Protein AF-A0A920E099-F1 (afdb_monomer)

Nearest PDB structures (foldseek):
  4tkn-assembly1_A  TM=3.906E-01  e=5.966E+00  Homo sapiens
  6i8x-assembly2_B  TM=2.841E-01  e=8.034E+00  Ascaris suum

Foldseek 3Di:
DPDPVQVVCCVVVVDRDKDKDDDPLQWWIWIDDPVDNDTDGDVQQWDWDFDQDPVRFTWIFGFGDPDPPDTDDRHTPVDTDDDPVVVVVVPPD

Solvent-accessible surface area (backbone atom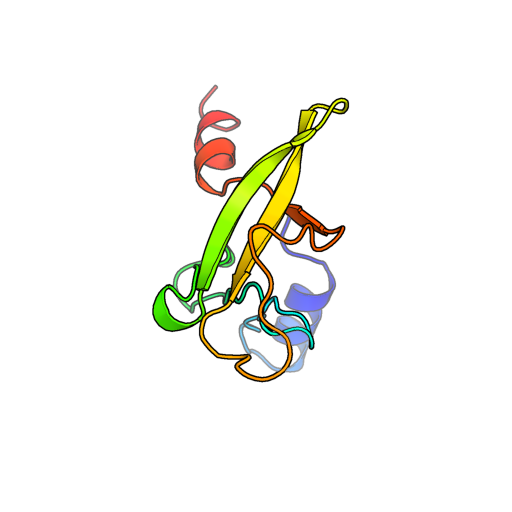s only — not comparable to full-atom values): 5723 Å² total; per-residue (Å²): 132,85,56,70,65,54,55,51,50,26,70,76,71,72,43,86,81,71,57,73,50,70,56,94,74,40,28,48,43,31,33,36,54,97,90,40,90,57,72,41,77,42,70,88,43,22,52,70,44,76,46,72,48,100,83,74,45,28,32,38,28,13,27,26,70,77,33,84,91,62,70,45,78,66,42,71,74,84,46,74,57,77,65,71,71,61,59,64,63,74,72,73,118

Radius of gyration: 15.4 Å; Cα contacts (8 Å, |Δi|>4): 154; chains: 1; bounding box: 34×32×39 Å

Secondary structure (DSSP, 8-state):
---HHHHHHHHHH------EEE-TT---EEE--SS-SS-EE-TTTEEEEEEE-TTS-EEEEEEESS-SSS--SSEEEEEEE--HHHHHHHT--

Mean predicted aligned error: 5.51 Å

pLDDT: mean 88.6, std 15.17, range [37.31, 97.88]

Sequence (93 aa):
MQNSWAKEINNVFKIKPLAHYGQIEKVSFMHQTHESTDYKYIHEYGVTELVVDNNYQNKILGTGFLNYYMPFLRYETGDYAENANKRKFKYRN

Structure (mmCIF, N/CA/C/O backbone):
data_AF-A0A920E099-F1
#
_entry.id   AF-A0A920E099-F1
#
loop_
_atom_site.group_PDB
_atom_site.id
_atom_site.type_symbol
_atom_site.label_atom_id
_atom_site.label_alt_id
_atom_site.label_comp_id
_atom_site.label_asym_id
_atom_site.label_entity_id
_atom_site.label_seq_id
_atom_site.pdbx_PDB_ins_code
_atom_site.Cartn_x
_atom_site.Cartn_y
_atom_site.Cartn_z
_atom_site.occupancy
_atom_site.B_iso_or_equiv
_atom_site.auth_seq_id
_atom_site.auth_comp_id
_atom_site.auth_asym_id
_atom_site.auth_atom_id
_atom_site.pdbx_PDB_model_num
ATOM 1 N N . MET A 1 1 ? -5.230 10.992 11.231 1.00 43.78 1 MET A N 1
ATOM 2 C CA . MET A 1 1 ? -6.681 11.259 11.223 1.00 43.78 1 MET A CA 1
ATOM 3 C C . MET A 1 1 ? -7.380 9.925 11.031 1.00 43.78 1 MET A C 1
ATOM 5 O O . MET A 1 1 ? -7.112 9.276 10.030 1.00 43.78 1 MET A O 1
ATOM 9 N N . GLN A 1 2 ? -8.162 9.456 12.005 1.00 50.06 2 GLN A N 1
ATOM 10 C CA . GLN A 1 2 ? -9.099 8.360 11.744 1.00 50.06 2 GLN A CA 1
ATOM 11 C C . GLN A 1 2 ? -10.221 8.949 10.892 1.00 50.06 2 GLN A C 1
ATOM 13 O O . GLN A 1 2 ? -10.828 9.943 11.288 1.00 50.06 2 GLN A O 1
ATOM 18 N N . ASN A 1 3 ? -10.400 8.409 9.688 1.00 69.00 3 ASN A N 1
ATOM 19 C CA . ASN A 1 3 ? -11.380 8.907 8.730 1.00 69.00 3 ASN A CA 1
ATOM 20 C C . ASN A 1 3 ? -12.790 8.830 9.337 1.00 69.00 3 ASN A C 1
ATOM 22 O O . ASN A 1 3 ? -13.111 7.851 10.015 1.00 69.00 3 ASN A O 1
ATOM 26 N N . SER A 1 4 ? -13.624 9.843 9.088 1.00 80.75 4 SER A N 1
ATOM 27 C CA . SER A 1 4 ? -14.996 9.943 9.617 1.00 80.75 4 SER A CA 1
ATOM 28 C C . SER A 1 4 ? -15.817 8.667 9.388 1.00 80.75 4 SER A C 1
ATOM 30 O O . SER A 1 4 ? -16.488 8.202 10.307 1.00 80.75 4 SER A O 1
ATOM 32 N N . TRP A 1 5 ? -15.659 8.027 8.226 1.00 89.44 5 TRP A N 1
ATOM 33 C CA . TRP A 1 5 ? -16.361 6.791 7.868 1.00 89.44 5 TRP A CA 1
ATOM 34 C C . TRP A 1 5 ? -16.054 5.610 8.803 1.00 89.44 5 TRP A C 1
ATOM 36 O O . TRP A 1 5 ? -16.944 4.833 9.141 1.00 89.44 5 TRP A O 1
ATOM 46 N N . ALA A 1 6 ? -14.810 5.462 9.273 1.00 90.19 6 ALA A N 1
ATOM 47 C CA . ALA A 1 6 ? -14.429 4.323 10.113 1.00 90.19 6 ALA A CA 1
ATOM 48 C C . ALA A 1 6 ? -15.112 4.403 11.486 1.00 90.19 6 ALA A C 1
ATOM 50 O O . ALA A 1 6 ? -15.496 3.385 12.067 1.00 90.19 6 ALA A O 1
ATOM 51 N N . LYS A 1 7 ? -15.307 5.633 11.979 1.00 91.50 7 LYS A N 1
ATOM 52 C CA . LYS A 1 7 ? -16.059 5.909 13.203 1.00 91.50 7 LYS A CA 1
ATOM 53 C C . LYS A 1 7 ? -17.542 5.581 13.025 1.00 91.50 7 LYS A C 1
ATOM 55 O O . LYS A 1 7 ? -18.133 4.988 13.922 1.00 91.50 7 LYS A O 1
ATOM 60 N N . GLU A 1 8 ? -18.130 5.929 11.884 1.00 94.38 8 GLU A N 1
ATOM 61 C CA . GLU A 1 8 ? -19.532 5.625 11.570 1.00 94.38 8 GLU A CA 1
ATOM 62 C C . GLU A 1 8 ? -19.793 4.119 11.494 1.00 94.38 8 GLU A C 1
ATOM 64 O O . GLU A 1 8 ? -20.725 3.634 12.137 1.00 94.38 8 GLU A O 1
ATOM 69 N N . ILE A 1 9 ? -18.923 3.361 10.817 1.00 94.19 9 ILE A N 1
ATOM 70 C CA . ILE A 1 9 ? -19.016 1.894 10.774 1.00 94.19 9 ILE A CA 1
ATOM 71 C C . ILE A 1 9 ? -18.986 1.310 12.188 1.00 94.19 9 ILE A C 1
ATOM 73 O O . ILE A 1 9 ? -19.849 0.507 12.543 1.00 94.19 9 ILE A O 1
ATOM 77 N N . ASN A 1 10 ? -18.042 1.745 13.026 1.00 93.50 10 ASN A N 1
ATOM 78 C CA . ASN A 1 10 ? -17.981 1.272 14.405 1.00 93.50 10 ASN A CA 1
ATOM 79 C C . ASN A 1 10 ? -19.225 1.674 15.215 1.00 93.50 10 ASN A C 1
ATOM 81 O O . ASN A 1 10 ? -19.703 0.899 16.037 1.00 93.50 10 ASN A O 1
ATOM 85 N N . ASN A 1 11 ? -19.792 2.858 14.981 1.00 96.06 11 ASN A N 1
ATOM 86 C CA . ASN A 1 11 ? -20.989 3.303 15.693 1.00 96.06 11 ASN A CA 1
ATOM 87 C C . ASN A 1 11 ? -22.218 2.442 15.377 1.00 96.06 11 ASN A C 1
ATOM 89 O O . ASN A 1 11 ? -22.964 2.122 16.306 1.00 96.06 11 ASN A O 1
ATOM 93 N N . VAL A 1 12 ? -22.407 2.066 14.110 1.00 97.38 12 VAL A N 1
ATOM 94 C CA . VAL A 1 12 ? -23.559 1.278 13.643 1.00 97.38 12 VAL A CA 1
ATOM 95 C C . VAL A 1 12 ? -23.375 -0.207 13.945 1.00 97.38 12 VAL A C 1
ATOM 97 O O . VAL A 1 12 ? -24.242 -0.824 14.556 1.00 97.38 12 VAL A O 1
ATOM 100 N N . PHE A 1 13 ? -22.233 -0.773 13.558 1.00 96.88 13 PHE A N 1
ATOM 101 C CA . PHE A 1 13 ? -22.013 -2.221 13.562 1.00 96.88 13 PHE A CA 1
ATOM 102 C C . PHE A 1 13 ? -21.234 -2.727 14.776 1.00 96.88 13 PHE A C 1
ATOM 104 O O . PHE A 1 13 ? -21.150 -3.932 14.979 1.00 96.88 13 PHE A O 1
ATOM 111 N N . LYS A 1 14 ? -20.660 -1.826 15.586 1.00 96.44 14 LYS A N 1
ATOM 112 C CA . LYS A 1 14 ? -19.808 -2.168 16.741 1.00 96.44 14 LYS A CA 1
ATOM 113 C C . LYS A 1 14 ? -18.578 -3.001 16.359 1.00 96.44 14 LYS A C 1
ATOM 115 O O . LYS A 1 14 ? -18.117 -3.830 17.138 1.00 96.44 14 LYS A O 1
ATOM 120 N N . ILE A 1 15 ? -18.037 -2.758 15.164 1.00 93.81 15 ILE A N 1
ATOM 121 C CA . ILE A 1 15 ? -16.825 -3.406 14.655 1.00 93.81 15 ILE A CA 1
ATOM 122 C C . ILE A 1 15 ? -15.741 -2.376 14.349 1.00 93.81 15 ILE A C 1
ATOM 124 O O . ILE A 1 15 ? -16.027 -1.264 13.903 1.00 93.81 15 ILE A O 1
ATOM 128 N N . LYS A 1 16 ? -14.476 -2.777 14.507 1.00 90.88 16 LYS A N 1
ATOM 129 C CA . LYS A 1 16 ? -13.333 -2.013 14.000 1.00 90.88 16 LYS A CA 1
ATOM 130 C C . LYS A 1 16 ? -13.110 -2.377 12.525 1.00 90.88 16 LYS A C 1
ATOM 132 O O . LYS A 1 16 ? -12.653 -3.491 12.271 1.00 90.88 16 LYS A O 1
ATOM 137 N N . PRO A 1 17 ? -13.390 -1.485 11.557 1.00 92.81 17 PRO A N 1
ATOM 138 C CA . PRO A 1 17 ? -13.059 -1.764 10.167 1.00 92.81 17 PRO A CA 1
ATOM 139 C C . PRO A 1 17 ? -11.539 -1.788 9.976 1.00 92.81 17 PRO A C 1
ATOM 141 O O . PRO A 1 17 ? -10.823 -0.957 10.541 1.00 92.81 17 PRO A O 1
ATOM 144 N N . LEU A 1 18 ? -11.066 -2.726 9.156 1.00 93.56 18 LEU A N 1
ATOM 145 C CA . LEU A 1 18 ? -9.683 -2.810 8.693 1.00 93.56 18 LEU A CA 1
ATOM 146 C C . LEU A 1 18 ? -9.675 -2.656 7.174 1.00 93.56 18 LEU A C 1
ATOM 148 O O . LEU A 1 18 ? -10.472 -3.284 6.481 1.00 93.56 18 LEU A O 1
ATOM 152 N N . ALA A 1 19 ? -8.797 -1.796 6.671 1.00 93.25 19 ALA A N 1
ATOM 153 C CA . ALA A 1 19 ? -8.670 -1.512 5.251 1.00 93.25 19 ALA A CA 1
ATOM 154 C C . ALA A 1 19 ? -7.440 -2.189 4.638 1.00 93.25 19 ALA A C 1
ATOM 156 O O . ALA A 1 19 ? -6.420 -2.411 5.299 1.00 93.25 19 ALA A O 1
ATOM 157 N N . HIS A 1 20 ? -7.541 -2.436 3.336 1.00 95.12 20 HIS A N 1
ATOM 158 C CA . HIS A 1 20 ? -6.439 -2.831 2.473 1.00 95.12 20 HIS A CA 1
ATOM 159 C C . HIS A 1 20 ? -6.200 -1.736 1.435 1.00 95.12 20 HIS A C 1
ATOM 161 O O . HIS A 1 20 ? -7.146 -1.107 0.963 1.00 95.12 20 HIS A O 1
ATOM 167 N N . TYR A 1 21 ? -4.937 -1.526 1.086 1.00 96.12 21 TYR A N 1
ATOM 168 C CA . TYR A 1 21 ? -4.522 -0.718 -0.054 1.00 96.12 21 TYR A CA 1
ATOM 169 C C . TYR A 1 21 ? -3.887 -1.644 -1.085 1.00 96.12 21 TYR A C 1
ATOM 171 O O . TYR A 1 21 ? -3.038 -2.463 -0.730 1.00 96.12 21 TYR A O 1
ATOM 179 N N . GLY A 1 22 ? -4.288 -1.505 -2.344 1.00 95.31 22 GLY A N 1
ATOM 180 C CA . GLY A 1 22 ? -3.769 -2.280 -3.459 1.00 95.31 22 GLY A CA 1
ATOM 181 C C . GLY A 1 22 ? -4.357 -1.817 -4.778 1.00 95.31 22 GLY A C 1
ATOM 182 O O . GLY A 1 22 ? -5.370 -1.123 -4.788 1.00 95.31 22 GLY A O 1
ATOM 183 N N . GLN A 1 23 ? -3.723 -2.242 -5.866 1.00 94.94 23 GLN A N 1
ATOM 184 C CA . GLN A 1 23 ? -4.122 -1.909 -7.231 1.00 94.94 23 GLN A CA 1
ATOM 185 C C . GLN A 1 23 ? -4.253 -3.173 -8.086 1.00 94.94 23 GLN A C 1
ATOM 187 O O . GLN A 1 23 ? -3.689 -4.223 -7.753 1.00 94.94 23 GLN A O 1
ATOM 192 N N . ILE A 1 24 ? -5.000 -3.093 -9.189 1.00 94.00 24 ILE A N 1
ATOM 193 C CA . ILE A 1 24 ? -5.277 -4.252 -10.053 1.00 94.00 24 ILE A CA 1
ATOM 194 C C . ILE A 1 24 ? -4.013 -4.779 -10.748 1.00 94.00 24 ILE A C 1
ATOM 196 O O . ILE A 1 24 ? -3.911 -5.968 -11.042 1.00 94.00 24 ILE A O 1
ATOM 200 N N . GLU A 1 25 ? -3.020 -3.911 -10.929 1.00 94.44 25 GLU A N 1
ATOM 201 C CA . GLU A 1 25 ? -1.704 -4.168 -11.513 1.00 94.44 25 GLU A CA 1
ATOM 202 C C . GLU A 1 25 ? -0.862 -5.143 -10.672 1.00 94.44 25 GLU A C 1
ATOM 204 O O . GLU A 1 25 ? 0.112 -5.709 -11.173 1.00 94.44 25 GLU A O 1
ATOM 209 N N . LYS A 1 26 ? -1.2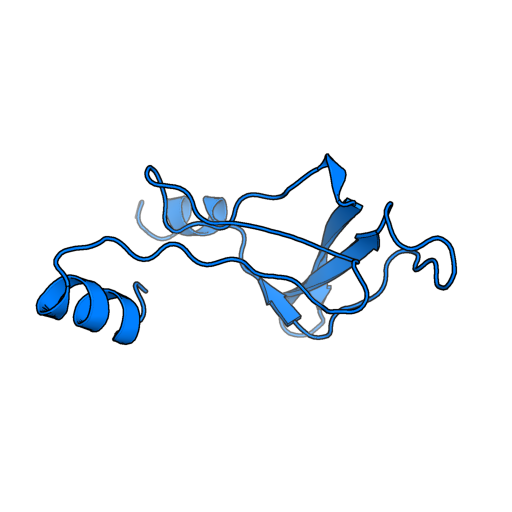49 -5.372 -9.407 1.00 94.38 26 LYS A N 1
ATOM 210 C CA . LYS A 1 26 ? -0.560 -6.229 -8.428 1.00 94.38 26 LYS A CA 1
ATOM 211 C C . LYS A 1 26 ? 0.878 -5.796 -8.122 1.00 94.38 26 LYS A C 1
ATOM 213 O O . LYS A 1 26 ? 1.783 -6.624 -8.040 1.00 94.38 26 LYS A O 1
ATOM 218 N N . VAL A 1 27 ? 1.079 -4.493 -7.925 1.00 95.62 27 VAL A N 1
ATOM 219 C CA . VAL A 1 27 ? 2.409 -3.894 -7.699 1.00 95.62 27 VAL A CA 1
ATOM 220 C C . VAL A 1 27 ? 2.753 -3.717 -6.218 1.00 95.62 27 VAL A C 1
ATOM 222 O O . VAL A 1 27 ? 3.855 -4.050 -5.792 1.00 95.62 27 VAL A O 1
ATOM 225 N N . SER A 1 28 ? 1.822 -3.197 -5.421 1.00 95.94 28 SER A N 1
ATOM 226 C CA . SER A 1 28 ? 1.994 -2.976 -3.984 1.00 95.94 28 SER A CA 1
ATOM 227 C C . SER A 1 28 ? 0.720 -3.392 -3.264 1.00 95.94 28 SER A C 1
ATOM 229 O O . SER A 1 28 ? -0.380 -3.177 -3.777 1.00 95.94 28 SER A O 1
ATOM 231 N N . PHE A 1 29 ? 0.870 -3.998 -2.089 1.00 96.75 29 PHE A N 1
ATOM 232 C CA . PHE A 1 29 ? -0.256 -4.374 -1.252 1.00 96.75 29 PHE A CA 1
ATOM 233 C C . PHE A 1 29 ? 0.077 -4.147 0.215 1.00 96.75 29 PHE A C 1
ATOM 235 O O . PHE A 1 29 ? 1.152 -4.514 0.703 1.00 96.75 29 PHE A O 1
ATOM 242 N N . MET A 1 30 ? -0.852 -3.504 0.915 1.00 96.62 30 MET A N 1
ATOM 243 C CA . MET A 1 30 ? -0.722 -3.205 2.330 1.00 96.62 30 MET A CA 1
ATOM 244 C C . MET A 1 30 ? -2.045 -3.420 3.046 1.00 96.62 30 MET A C 1
ATOM 246 O O . MET A 1 30 ? -3.119 -3.298 2.457 1.00 96.62 30 MET A O 1
ATOM 250 N N . HIS A 1 31 ? -1.980 -3.682 4.345 1.00 95.69 31 HIS A N 1
ATOM 251 C CA . HIS A 1 31 ? -3.171 -3.901 5.153 1.00 95.69 31 HIS A CA 1
ATOM 252 C C . HIS A 1 31 ? -3.061 -3.286 6.540 1.00 95.69 31 HIS A C 1
ATOM 254 O O . HIS A 1 31 ? -1.973 -3.122 7.086 1.00 95.69 31 HIS A O 1
ATOM 260 N N . GLN A 1 32 ? -4.207 -2.956 7.119 1.00 95.19 32 GLN A N 1
ATOM 261 C CA . GLN A 1 32 ? -4.310 -2.619 8.533 1.00 95.19 32 GLN A CA 1
ATOM 262 C C . GLN A 1 32 ? -4.432 -3.883 9.388 1.00 95.19 32 GLN A C 1
ATOM 264 O O . GLN A 1 32 ? -4.760 -4.966 8.897 1.00 95.19 32 GLN A O 1
ATOM 269 N N . THR A 1 33 ? -4.190 -3.732 10.689 1.00 93.69 33 THR A N 1
ATOM 270 C CA . THR A 1 33 ? -4.317 -4.819 11.663 1.00 93.69 33 THR A CA 1
ATOM 271 C C . THR A 1 33 ? -5.157 -4.395 12.869 1.00 93.69 33 THR A C 1
ATOM 273 O O . THR A 1 33 ? -5.510 -3.222 13.057 1.00 93.69 33 THR A O 1
ATOM 276 N N . HIS A 1 34 ? -5.498 -5.347 13.737 1.00 90.75 34 HIS A N 1
ATOM 277 C CA . HIS A 1 34 ? -6.236 -5.030 14.959 1.00 90.75 34 HIS A CA 1
ATOM 278 C C . HIS A 1 34 ? -5.429 -4.133 15.909 1.00 90.75 34 HIS A C 1
ATOM 280 O O . HIS A 1 34 ? -6.019 -3.309 16.610 1.00 90.75 34 HIS A O 1
ATOM 286 N N . GLU A 1 35 ? -4.101 -4.189 15.851 1.00 91.38 35 GLU A N 1
ATOM 287 C CA . GLU A 1 35 ? -3.192 -3.421 16.702 1.00 91.38 35 GLU A CA 1
ATOM 288 C C . GLU A 1 35 ? -2.986 -1.984 16.203 1.00 91.38 35 GLU A C 1
ATOM 290 O O . GLU A 1 35 ? -2.775 -1.082 17.01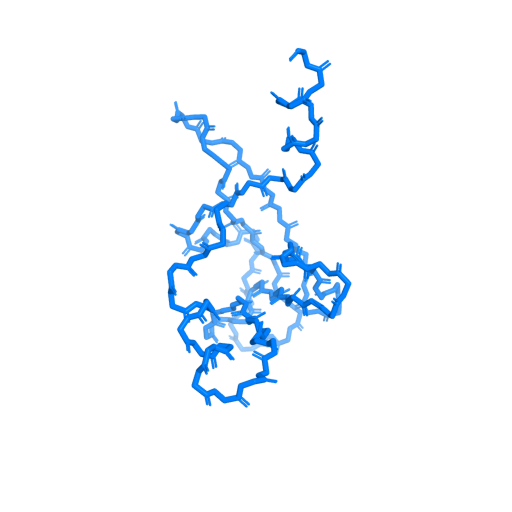1 1.00 91.38 35 GLU A O 1
ATOM 295 N N . SER A 1 36 ? -3.060 -1.730 14.889 1.00 88.69 36 SER A N 1
ATOM 296 C CA . SER A 1 36 ? -2.832 -0.390 14.329 1.00 88.69 36 SER A CA 1
ATOM 297 C C . SER A 1 36 ? -3.646 -0.106 13.066 1.00 88.69 36 SER A C 1
ATOM 299 O O . SER A 1 36 ? -3.879 -0.976 12.233 1.00 88.69 36 SER A O 1
ATOM 301 N N . THR A 1 37 ? -4.047 1.158 12.905 1.00 88.81 37 THR A N 1
ATOM 302 C CA . THR A 1 37 ? -4.618 1.686 11.654 1.00 88.81 37 THR A CA 1
ATOM 303 C C . THR A 1 37 ? -3.548 2.092 10.635 1.00 88.81 37 THR A C 1
ATOM 305 O O . THR A 1 37 ? -3.881 2.579 9.557 1.00 88.81 37 THR A O 1
ATOM 308 N N . ASP A 1 38 ? -2.266 1.962 10.972 1.00 92.44 38 ASP A N 1
ATOM 309 C CA . ASP A 1 38 ? -1.189 2.138 10.003 1.00 92.44 38 ASP A CA 1
ATOM 310 C C . ASP A 1 38 ? -1.140 0.931 9.066 1.00 92.44 38 ASP A C 1
ATOM 312 O O . ASP A 1 38 ? -1.268 -0.214 9.502 1.00 92.44 38 ASP A O 1
ATOM 316 N N . TYR A 1 39 ? -0.916 1.195 7.784 1.00 94.38 39 TYR A N 1
ATOM 317 C CA . TYR A 1 39 ? -0.761 0.149 6.785 1.00 94.38 39 TYR A CA 1
ATOM 318 C C . TYR A 1 39 ? 0.577 -0.580 6.961 1.00 94.38 39 TYR A C 1
ATOM 320 O O . TYR A 1 39 ? 1.632 0.036 7.134 1.00 94.38 39 TYR A O 1
ATOM 328 N N . LYS A 1 40 ? 0.520 -1.910 6.928 1.00 94.62 40 LYS A N 1
ATOM 329 C CA . LYS A 1 40 ? 1.654 -2.832 6.946 1.00 94.62 40 LYS A CA 1
ATOM 330 C C . LYS A 1 40 ? 1.844 -3.412 5.554 1.00 94.62 40 LYS A C 1
ATOM 332 O O . LYS A 1 40 ? 0.868 -3.805 4.922 1.00 94.62 40 LYS A O 1
ATOM 337 N N . TYR A 1 41 ? 3.087 -3.453 5.091 1.00 95.25 41 TYR A N 1
ATOM 338 C CA . TYR A 1 41 ? 3.439 -4.065 3.813 1.00 95.25 41 TYR A CA 1
ATOM 339 C C . TYR A 1 41 ? 3.222 -5.577 3.851 1.00 95.25 41 TYR A C 1
ATOM 341 O O . TYR A 1 41 ? 3.502 -6.211 4.867 1.00 95.25 41 TYR A O 1
ATOM 349 N N . ILE A 1 42 ? 2.790 -6.143 2.725 1.00 95.88 42 ILE A N 1
ATOM 350 C CA . ILE A 1 42 ? 2.817 -7.590 2.487 1.00 95.88 42 ILE A CA 1
ATOM 351 C C . ILE A 1 42 ? 4.032 -7.872 1.612 1.00 95.88 42 ILE A C 1
ATOM 353 O O . ILE A 1 42 ? 4.017 -7.627 0.406 1.00 95.88 42 ILE A O 1
ATOM 357 N N . HIS A 1 43 ? 5.113 -8.322 2.241 1.00 94.56 43 HIS A N 1
ATOM 358 C CA . HIS A 1 43 ? 6.419 -8.464 1.594 1.00 94.56 43 HIS A CA 1
ATOM 359 C C . HIS A 1 43 ? 6.449 -9.589 0.552 1.00 94.56 43 HIS A C 1
ATOM 361 O O . HIS A 1 43 ? 7.247 -9.547 -0.378 1.00 94.56 43 HIS A O 1
ATOM 367 N N . GLU A 1 44 ? 5.543 -10.556 0.662 1.00 95.25 44 GLU A N 1
ATOM 368 C CA . GLU A 1 44 ? 5.340 -11.638 -0.301 1.00 95.25 44 GLU A CA 1
ATOM 369 C C . GLU A 1 44 ? 4.648 -11.159 -1.586 1.00 95.25 44 GLU A C 1
ATOM 371 O O . GLU A 1 44 ? 4.655 -11.861 -2.595 1.00 95.25 44 GLU A O 1
ATOM 376 N N . TYR A 1 45 ? 4.046 -9.967 -1.569 1.00 95.94 45 TYR A N 1
ATOM 377 C CA . TYR A 1 45 ? 3.341 -9.403 -2.719 1.00 95.94 45 TYR A CA 1
ATOM 378 C C . TYR A 1 45 ? 4.286 -8.681 -3.689 1.00 95.94 45 TYR A C 1
ATOM 380 O O . TYR A 1 45 ? 4.060 -8.663 -4.902 1.00 95.94 45 TYR A O 1
ATOM 388 N N . GLY A 1 46 ? 5.348 -8.081 -3.153 1.00 95.62 46 GLY A N 1
ATOM 389 C CA . GLY A 1 46 ? 6.293 -7.270 -3.905 1.00 95.62 46 GLY A CA 1
ATOM 390 C C . GLY A 1 46 ? 7.171 -6.401 -3.010 1.00 95.62 46 GLY A C 1
ATOM 391 O O . GLY A 1 46 ? 7.019 -6.354 -1.787 1.00 95.62 46 GLY A O 1
ATOM 392 N N . VAL A 1 47 ? 8.068 -5.649 -3.641 1.00 97.12 47 VAL A N 1
ATOM 393 C CA . VAL A 1 47 ? 8.845 -4.593 -2.980 1.00 97.12 47 VAL A CA 1
ATOM 394 C C . VAL A 1 47 ? 8.143 -3.260 -3.189 1.00 97.12 47 VAL A C 1
ATOM 396 O O . VAL A 1 47 ? 7.844 -2.896 -4.322 1.00 97.12 47 VAL A O 1
ATOM 399 N N . THR A 1 48 ? 7.896 -2.524 -2.105 1.00 96.81 48 THR A N 1
ATOM 400 C CA . THR A 1 48 ? 7.364 -1.156 -2.159 1.00 96.81 48 THR A CA 1
ATOM 401 C C . THR A 1 48 ? 8.420 -0.151 -1.716 1.00 96.81 48 THR A C 1
ATOM 403 O O . THR A 1 48 ? 9.071 -0.334 -0.689 1.00 96.81 48 THR A O 1
ATOM 406 N N . GLU A 1 49 ? 8.550 0.930 -2.473 1.00 96.06 49 GLU A N 1
ATOM 407 C CA . GLU A 1 49 ? 9.438 2.058 -2.223 1.00 96.06 49 GLU A CA 1
ATOM 408 C C . GLU A 1 49 ? 8.609 3.325 -1.979 1.00 96.06 49 GLU A C 1
ATOM 410 O O . GLU A 1 49 ? 7.604 3.566 -2.649 1.00 96.06 49 GLU A O 1
ATOM 415 N N . LEU A 1 50 ? 9.057 4.160 -1.039 1.00 95.56 50 LEU A N 1
ATOM 416 C CA . LEU A 1 50 ? 8.530 5.509 -0.848 1.00 95.56 50 LEU A CA 1
ATOM 417 C C . LEU A 1 50 ? 9.573 6.516 -1.327 1.00 95.56 50 LEU A C 1
ATOM 419 O O . LEU A 1 50 ? 10.617 6.669 -0.690 1.00 95.56 50 LEU A O 1
ATOM 423 N N . VAL A 1 51 ? 9.290 7.195 -2.438 1.00 95.62 51 VAL A N 1
ATOM 424 C CA . VAL A 1 51 ? 10.217 8.146 -3.072 1.00 95.62 51 VAL A CA 1
ATOM 425 C C . VAL A 1 51 ? 9.666 9.558 -2.945 1.00 95.62 51 VAL A C 1
ATOM 427 O O . VAL A 1 51 ? 8.515 9.810 -3.284 1.00 95.62 51 VAL A O 1
ATOM 430 N N . VAL A 1 52 ? 10.480 10.479 -2.434 1.00 94.50 52 VAL A N 1
ATOM 431 C CA . VAL A 1 52 ? 10.083 11.881 -2.261 1.00 94.50 52 VAL A CA 1
ATOM 432 C C . VAL A 1 52 ? 10.052 12.577 -3.619 1.00 94.50 52 VAL A C 1
ATOM 434 O O . VAL A 1 52 ? 11.030 12.514 -4.362 1.00 94.50 52 VAL A O 1
ATOM 437 N N . ASP A 1 53 ? 8.939 13.230 -3.935 1.00 91.25 53 ASP A N 1
ATOM 438 C CA . ASP A 1 53 ? 8.790 14.031 -5.145 1.00 91.25 53 ASP A CA 1
ATOM 439 C C . ASP A 1 53 ? 9.222 15.496 -4.946 1.00 91.25 53 ASP A C 1
ATOM 441 O O . ASP A 1 53 ? 9.619 15.918 -3.857 1.00 91.25 53 ASP A O 1
ATOM 445 N N . ASN A 1 54 ? 9.114 16.298 -6.008 1.00 91.31 54 ASN A N 1
ATOM 446 C CA . ASN A 1 54 ? 9.466 17.722 -5.979 1.00 91.31 54 ASN A CA 1
ATOM 447 C C . ASN A 1 54 ? 8.594 18.551 -5.015 1.00 91.31 54 ASN A C 1
ATOM 449 O O . ASN A 1 54 ? 8.979 19.660 -4.654 1.00 91.31 54 ASN A O 1
ATOM 453 N N . ASN A 1 55 ? 7.446 18.020 -4.584 1.00 91.62 55 ASN A N 1
ATOM 454 C CA . ASN A 1 55 ? 6.532 18.643 -3.631 1.00 91.62 55 ASN A CA 1
ATOM 455 C C . ASN A 1 55 ? 6.723 18.110 -2.199 1.00 91.62 55 ASN A C 1
ATOM 457 O O . ASN A 1 55 ? 5.893 18.369 -1.326 1.00 91.62 55 ASN A O 1
ATOM 461 N N . TYR A 1 56 ? 7.810 17.375 -1.935 1.00 89.38 56 TYR A N 1
ATOM 462 C CA . TYR A 1 56 ? 8.117 16.746 -0.647 1.00 89.38 56 TYR A CA 1
ATOM 463 C C . TYR A 1 56 ? 7.094 15.696 -0.181 1.00 89.38 56 TYR A C 1
ATOM 465 O O . TYR A 1 56 ? 7.013 15.380 1.011 1.00 89.38 56 TYR A O 1
ATOM 473 N N . GLN A 1 57 ? 6.331 15.116 -1.107 1.00 91.44 57 GLN A N 1
ATOM 474 C CA . GLN A 1 57 ? 5.386 14.038 -0.836 1.00 91.44 57 GLN A CA 1
ATOM 475 C C . GLN A 1 57 ? 6.026 12.693 -1.194 1.00 91.44 57 GLN A C 1
ATOM 477 O O . GLN A 1 57 ? 6.756 12.592 -2.176 1.00 91.44 57 GLN A O 1
ATOM 482 N N . ASN A 1 58 ? 5.786 11.639 -0.402 1.00 95.44 58 ASN A N 1
ATOM 483 C CA . ASN A 1 58 ? 6.345 10.323 -0.734 1.00 95.44 58 ASN A CA 1
ATOM 484 C C . ASN A 1 58 ? 5.390 9.581 -1.674 1.00 95.44 58 ASN A C 1
ATOM 486 O O . ASN A 1 58 ? 4.321 9.146 -1.246 1.00 95.44 58 ASN A O 1
ATOM 490 N N . LYS A 1 59 ? 5.792 9.431 -2.933 1.00 97.31 59 LYS A N 1
ATOM 491 C CA . LYS A 1 59 ? 5.130 8.597 -3.934 1.00 97.31 59 LYS A CA 1
ATOM 492 C C . LYS A 1 59 ? 5.332 7.123 -3.628 1.00 97.31 59 LYS A C 1
ATOM 494 O O . LYS A 1 59 ? 6.394 6.734 -3.138 1.00 97.31 59 LYS A O 1
ATOM 499 N N . ILE A 1 60 ? 4.336 6.314 -3.965 1.00 97.38 60 ILE A N 1
ATOM 500 C CA . ILE A 1 60 ? 4.422 4.859 -3.885 1.00 97.38 60 ILE A CA 1
ATOM 501 C C . ILE A 1 60 ? 4.937 4.328 -5.223 1.00 97.38 60 ILE A C 1
ATOM 503 O O . ILE A 1 60 ? 4.280 4.449 -6.258 1.00 97.38 60 ILE A O 1
ATOM 507 N N . LEU A 1 61 ? 6.123 3.728 -5.189 1.00 97.88 61 LEU A N 1
ATOM 508 C CA . LEU A 1 61 ? 6.656 2.925 -6.284 1.00 97.88 61 LEU A CA 1
ATOM 509 C C . LEU A 1 61 ? 6.677 1.459 -5.856 1.00 97.88 61 LEU A C 1
ATOM 511 O O . LEU A 1 61 ? 6.821 1.157 -4.670 1.00 97.88 61 LEU A O 1
ATOM 515 N N . GLY A 1 62 ? 6.575 0.529 -6.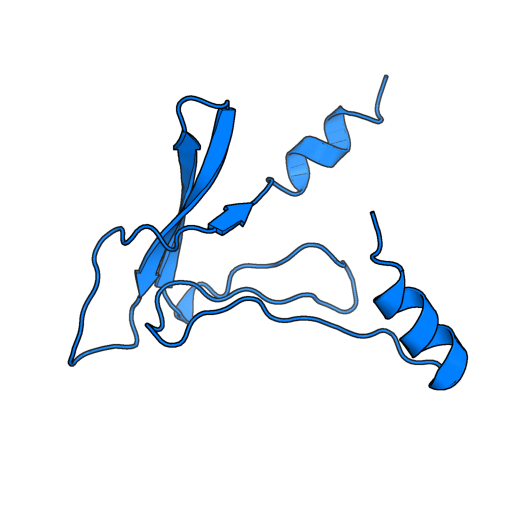802 1.00 97.00 62 GLY A N 1
ATOM 516 C CA . GLY A 1 62 ? 6.716 -0.879 -6.456 1.00 97.00 62 GLY A CA 1
ATOM 517 C C . GLY A 1 62 ? 7.121 -1.806 -7.587 1.00 97.00 62 GLY A C 1
ATOM 518 O O . GLY A 1 62 ? 7.071 -1.471 -8.769 1.00 97.00 62 GLY A O 1
ATOM 519 N N . THR A 1 63 ? 7.525 -3.003 -7.181 1.00 97.69 63 THR A N 1
ATOM 520 C CA . THR A 1 63 ? 7.831 -4.139 -8.048 1.00 97.69 63 THR A CA 1
ATOM 521 C C . THR A 1 63 ? 7.049 -5.341 -7.536 1.00 97.69 63 THR A C 1
ATOM 523 O O . THR A 1 63 ? 7.341 -5.843 -6.450 1.00 97.69 63 THR A O 1
ATOM 526 N N . GLY A 1 64 ? 6.042 -5.774 -8.295 1.00 96.06 64 GLY A N 1
ATOM 527 C CA . GLY A 1 64 ? 5.166 -6.889 -7.925 1.00 96.06 64 GLY A CA 1
ATOM 528 C C . GLY A 1 64 ? 5.766 -8.249 -8.279 1.00 96.06 64 GLY A C 1
ATOM 529 O O . GLY A 1 64 ? 6.419 -8.390 -9.311 1.00 96.06 64 GLY A O 1
ATOM 530 N N . PHE A 1 65 ? 5.516 -9.269 -7.453 1.00 95.38 65 PHE A N 1
ATOM 531 C CA . PHE A 1 65 ? 6.017 -10.635 -7.687 1.00 95.38 65 PHE A CA 1
ATOM 532 C C . PHE A 1 65 ? 4.996 -11.563 -8.355 1.00 95.38 65 PHE A C 1
ATOM 534 O O . PHE A 1 65 ? 5.348 -12.635 -8.841 1.00 95.38 65 PHE A O 1
ATOM 541 N N . LEU A 1 66 ? 3.721 -11.169 -8.368 1.00 93.56 66 LEU A N 1
ATOM 542 C CA . LEU A 1 66 ? 2.604 -12.068 -8.680 1.00 93.56 66 LEU A CA 1
ATOM 543 C C . LEU A 1 66 ? 2.045 -11.906 -10.100 1.00 93.56 66 LEU A C 1
ATOM 545 O O . LEU A 1 66 ? 1.157 -12.661 -10.501 1.00 93.56 66 LEU A O 1
ATOM 549 N N . ASN A 1 67 ? 2.517 -10.914 -10.857 1.00 92.25 67 ASN A N 1
ATOM 550 C CA . ASN A 1 67 ? 2.040 -10.639 -12.209 1.00 92.25 67 ASN A CA 1
ATOM 551 C C . ASN A 1 67 ? 3.072 -11.073 -13.257 1.00 92.25 67 ASN A C 1
ATOM 553 O O . ASN A 1 67 ? 3.934 -10.297 -13.657 1.00 92.25 67 ASN A O 1
ATOM 557 N N . TYR A 1 68 ? 2.975 -12.331 -13.698 1.00 91.62 68 TYR A N 1
ATOM 558 C CA . TYR A 1 68 ? 3.903 -12.905 -14.678 1.00 91.62 68 TYR A CA 1
ATOM 559 C C . TYR A 1 68 ? 3.702 -12.360 -16.101 1.00 91.62 68 TYR A C 1
ATOM 561 O O . TYR A 1 68 ? 4.658 -12.238 -16.860 1.00 91.62 68 TYR A O 1
ATOM 569 N N . TYR A 1 69 ? 2.463 -12.022 -16.470 1.00 94.94 69 TYR A N 1
ATOM 570 C CA . TYR A 1 69 ? 2.135 -11.565 -17.824 1.00 94.94 69 TYR A CA 1
ATOM 571 C C . TYR A 1 69 ? 2.438 -10.081 -18.046 1.00 94.94 69 TYR A C 1
ATOM 573 O O . TYR A 1 69 ? 2.695 -9.673 -19.175 1.00 94.94 69 TYR A O 1
ATOM 581 N N . MET A 1 70 ? 2.412 -9.278 -16.981 1.00 95.12 70 MET A N 1
ATOM 582 C CA . MET A 1 70 ? 2.704 -7.847 -17.028 1.00 95.12 70 MET A CA 1
ATOM 583 C C . MET A 1 70 ? 3.614 -7.461 -15.852 1.00 95.12 70 MET A C 1
ATOM 585 O O . MET A 1 70 ? 3.147 -6.881 -14.868 1.00 95.12 70 MET A O 1
ATOM 589 N N . PRO A 1 71 ? 4.908 -7.823 -15.910 1.00 94.69 71 PRO A N 1
ATOM 590 C CA . PRO A 1 71 ? 5.844 -7.500 -14.849 1.00 94.69 71 PRO A CA 1
ATOM 591 C C . PRO A 1 71 ? 6.180 -6.009 -14.876 1.00 94.69 71 PRO A C 1
ATOM 593 O O . PRO A 1 71 ? 6.557 -5.447 -15.905 1.00 94.69 71 PRO A O 1
ATOM 596 N N . PHE A 1 72 ? 6.094 -5.382 -13.710 1.00 96.62 72 PHE A N 1
ATOM 597 C CA . PHE A 1 72 ? 6.447 -3.986 -13.517 1.00 96.62 72 PHE A CA 1
ATOM 598 C C . PHE A 1 72 ? 7.644 -3.862 -12.585 1.00 96.62 72 PHE A C 1
ATOM 600 O O . PHE A 1 72 ? 7.650 -4.441 -11.499 1.00 96.62 72 PHE A O 1
ATOM 607 N N . LEU A 1 73 ? 8.637 -3.077 -13.002 1.00 96.56 73 LEU A N 1
ATOM 608 C CA . LEU A 1 73 ? 9.815 -2.748 -12.207 1.00 96.56 73 LEU A CA 1
ATOM 609 C C . LEU A 1 73 ? 9.734 -1.281 -11.795 1.00 96.56 73 LEU A C 1
ATOM 611 O O . LEU A 1 73 ? 9.709 -0.404 -12.657 1.00 96.56 73 LEU A O 1
ATOM 615 N N . ARG A 1 74 ? 9.708 -1.027 -10.483 1.00 97.50 74 ARG A N 1
ATOM 616 C CA . ARG A 1 74 ? 9.627 0.322 -9.888 1.00 97.50 74 ARG A CA 1
ATOM 617 C C . ARG A 1 74 ? 8.514 1.186 -10.497 1.00 97.50 74 ARG A C 1
ATOM 619 O O . ARG A 1 74 ? 8.713 2.365 -10.779 1.00 97.50 74 ARG A O 1
ATOM 626 N N . TYR A 1 75 ? 7.347 0.592 -10.714 1.00 97.62 75 TYR A N 1
ATOM 627 C CA . TYR A 1 75 ? 6.187 1.284 -11.262 1.00 97.62 75 TYR A CA 1
ATOM 628 C C . TYR A 1 75 ? 5.625 2.279 -10.249 1.00 97.62 75 TYR A C 1
ATOM 630 O O . TYR A 1 75 ? 5.382 1.919 -9.097 1.00 97.62 75 TYR A O 1
ATOM 638 N N . GLU A 1 76 ? 5.435 3.522 -10.685 1.00 97.12 76 GLU A N 1
ATOM 639 C CA . GLU A 1 76 ? 4.803 4.587 -9.909 1.00 97.12 76 GLU A CA 1
ATOM 640 C C . GLU A 1 76 ? 3.283 4.407 -9.948 1.00 97.12 76 GLU A C 1
ATOM 642 O O . GLU A 1 76 ? 2.684 4.476 -11.018 1.00 97.12 76 GLU A O 1
ATOM 647 N N . THR A 1 77 ? 2.649 4.193 -8.791 1.00 96.56 77 THR A N 1
ATOM 648 C CA . THR A 1 77 ? 1.19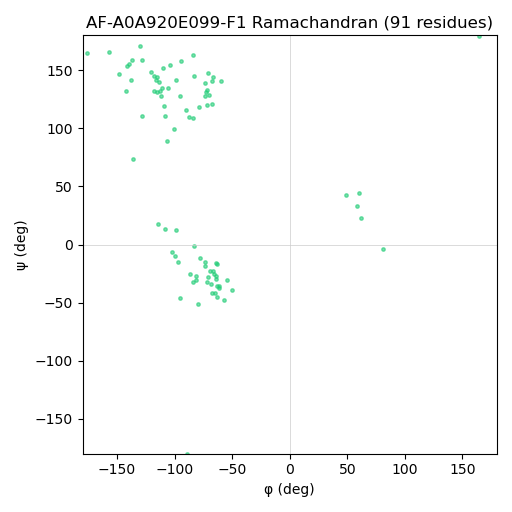8 3.924 -8.739 1.00 96.56 77 THR A CA 1
ATOM 649 C C . THR A 1 77 ? 0.343 5.182 -8.905 1.00 96.56 77 THR A C 1
ATOM 651 O O . THR A 1 77 ? -0.867 5.084 -9.066 1.00 96.56 77 THR A O 1
ATOM 654 N N . GLY A 1 78 ? 0.959 6.367 -8.840 1.00 96.50 78 GLY A N 1
ATOM 655 C CA . GLY A 1 78 ? 0.271 7.661 -8.790 1.00 96.50 78 GLY A CA 1
ATOM 656 C C . GLY A 1 78 ? -0.241 8.047 -7.397 1.00 96.50 78 GLY A C 1
ATOM 657 O O . GLY A 1 78 ? -0.722 9.164 -7.212 1.00 96.50 78 GLY A O 1
ATOM 658 N N . ASP A 1 79 ? -0.098 7.161 -6.409 1.00 96.62 79 ASP A N 1
ATOM 659 C CA . ASP A 1 79 ? -0.532 7.392 -5.034 1.00 96.62 79 ASP A CA 1
ATOM 660 C C . ASP A 1 79 ? 0.600 7.924 -4.147 1.00 96.62 79 ASP A C 1
ATOM 662 O O . ASP A 1 79 ? 1.793 7.703 -4.388 1.00 96.62 79 ASP A O 1
ATOM 666 N N . TYR A 1 80 ? 0.206 8.573 -3.052 1.00 95.56 80 TYR A N 1
ATOM 667 C CA . TYR A 1 80 ? 1.113 9.100 -2.037 1.00 95.56 80 TYR A CA 1
ATOM 668 C C . TYR A 1 80 ? 0.865 8.443 -0.681 1.00 95.56 80 TYR A C 1
ATOM 670 O O . TYR A 1 80 ? -0.272 8.173 -0.295 1.00 95.56 80 TYR A O 1
ATOM 678 N N . ALA A 1 81 ? 1.936 8.249 0.084 1.00 94.19 81 ALA A N 1
ATOM 679 C CA . ALA A 1 81 ? 1.873 7.742 1.446 1.00 94.19 81 ALA A CA 1
ATOM 680 C C . ALA A 1 81 ? 2.812 8.494 2.391 1.00 94.19 81 ALA A C 1
ATOM 682 O O . ALA A 1 81 ? 3.808 9.114 2.010 1.00 94.19 81 ALA A O 1
ATOM 683 N N . GLU A 1 82 ? 2.504 8.40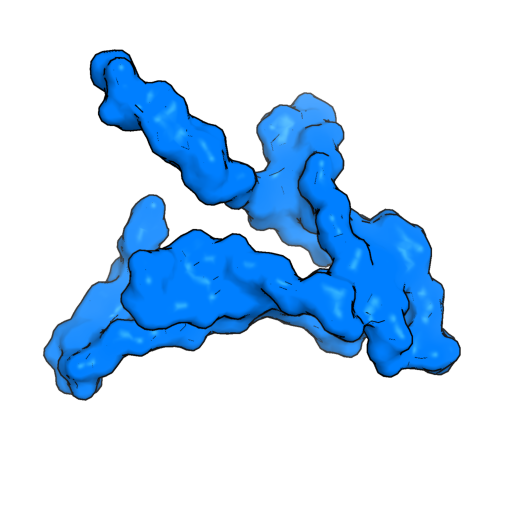2 3.681 1.00 91.56 82 GLU A N 1
ATOM 684 C CA . GLU A 1 82 ? 3.360 8.894 4.751 1.00 91.56 82 GLU A CA 1
ATOM 685 C C . GLU A 1 82 ? 3.890 7.736 5.582 1.00 91.56 82 GLU A C 1
ATOM 687 O O . GLU A 1 82 ? 3.166 6.805 5.935 1.00 91.56 82 GLU A O 1
ATOM 692 N N . ASN A 1 83 ? 5.159 7.833 5.971 1.00 86.44 83 ASN A N 1
ATOM 693 C CA . ASN A 1 83 ? 5.733 6.871 6.893 1.00 86.44 83 ASN A CA 1
ATOM 694 C C . ASN A 1 83 ? 5.086 7.025 8.280 1.00 86.44 83 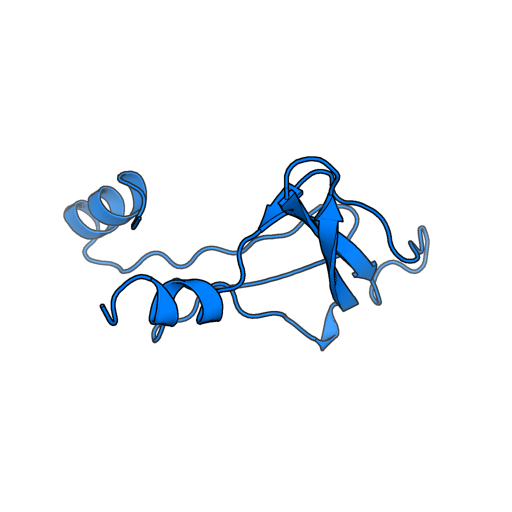ASN A C 1
ATOM 696 O O . ASN A 1 83 ? 5.198 8.081 8.912 1.00 86.44 83 ASN A O 1
ATOM 700 N N . ALA A 1 84 ? 4.470 5.954 8.783 1.00 82.50 84 ALA A N 1
ATOM 701 C CA . ALA A 1 84 ? 3.829 5.931 10.098 1.00 82.50 84 ALA A CA 1
ATOM 702 C C . ALA A 1 84 ? 4.776 6.358 11.239 1.00 82.50 84 ALA A C 1
ATOM 704 O O . ALA A 1 84 ? 4.351 6.995 12.204 1.00 82.50 84 ALA A O 1
ATOM 705 N N . ASN A 1 85 ? 6.082 6.098 11.109 1.00 74.12 85 ASN A N 1
ATOM 706 C CA . ASN A 1 85 ? 7.070 6.491 12.113 1.00 74.12 85 ASN A CA 1
ATOM 707 C C . ASN A 1 85 ? 7.313 8.009 12.161 1.00 74.12 85 ASN A C 1
ATOM 709 O O . ASN A 1 85 ? 7.599 8.530 13.239 1.00 74.12 85 ASN A O 1
ATOM 713 N N . LYS A 1 86 ? 7.132 8.750 11.054 1.00 59.16 86 LYS A N 1
ATOM 714 C CA . LYS A 1 86 ? 7.262 10.223 11.052 1.00 59.16 86 LYS A CA 1
ATOM 715 C C . LYS A 1 86 ? 6.196 10.894 11.928 1.00 59.16 86 LYS A C 1
ATOM 717 O O . LYS A 1 86 ? 6.481 11.917 12.547 1.00 59.16 86 LYS A O 1
ATOM 722 N N . ARG A 1 87 ? 5.003 10.296 12.072 1.00 55.59 87 ARG A N 1
ATOM 723 C CA . ARG A 1 87 ? 3.960 10.818 12.978 1.00 55.59 87 ARG A CA 1
ATOM 724 C C . ARG A 1 87 ? 4.413 10.852 14.437 1.00 55.59 87 ARG A C 1
ATOM 726 O O . ARG A 1 87 ? 4.079 11.800 15.136 1.00 55.59 87 ARG A O 1
ATOM 733 N N . LYS A 1 88 ? 5.208 9.878 14.895 1.00 49.31 88 LYS A N 1
ATOM 734 C CA . LYS A 1 88 ? 5.647 9.804 16.301 1.00 49.31 88 LYS A CA 1
ATOM 735 C C . LYS A 1 88 ? 6.576 10.949 16.719 1.00 49.31 88 LYS A C 1
ATOM 737 O O . LYS A 1 88 ? 6.637 11.252 17.903 1.00 49.31 88 LYS A O 1
ATOM 742 N N . PHE A 1 89 ? 7.267 11.595 15.779 1.00 46.81 89 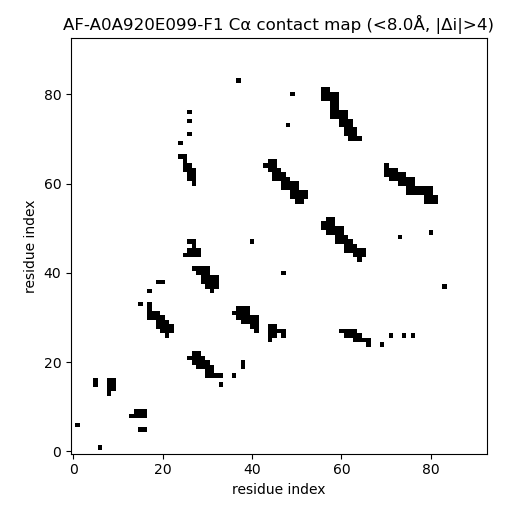PHE A N 1
ATOM 743 C CA . PHE A 1 89 ? 8.152 12.728 16.075 1.00 46.81 89 PHE A CA 1
ATOM 744 C C . PHE A 1 89 ? 7.421 14.076 16.096 1.00 46.81 89 PHE A C 1
ATOM 746 O O . PHE A 1 89 ? 7.847 14.982 16.801 1.00 46.81 89 PHE A O 1
ATOM 753 N N . LYS A 1 90 ? 6.289 14.207 15.392 1.00 41.91 90 LYS A N 1
ATOM 754 C CA . LYS A 1 90 ? 5.517 15.461 15.331 1.00 41.91 90 LYS A CA 1
ATOM 755 C C . LYS A 1 90 ? 4.749 15.780 16.626 1.00 41.91 90 LYS A C 1
ATOM 757 O O . LYS A 1 90 ? 4.374 16.925 16.828 1.00 41.91 90 LYS A O 1
ATOM 762 N N . TYR A 1 91 ? 4.533 14.786 17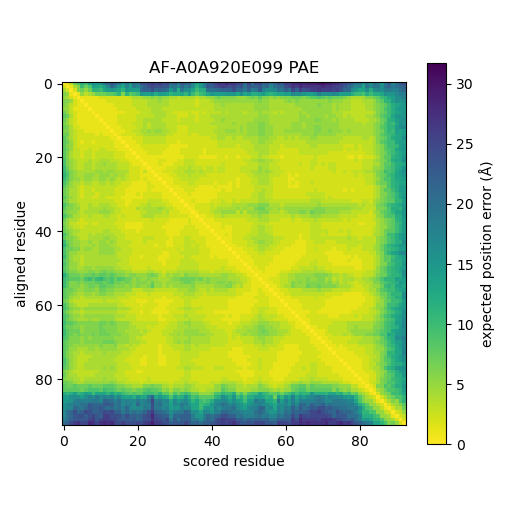.493 1.00 47.53 91 TYR A N 1
ATOM 763 C CA . TYR A 1 91 ? 3.773 14.908 18.751 1.00 47.53 91 TYR A CA 1
ATOM 764 C C . TYR A 1 91 ? 4.633 14.711 20.017 1.00 47.53 91 TYR A C 1
ATOM 766 O O . TYR A 1 91 ? 4.096 14.416 21.080 1.00 47.53 91 TYR A O 1
ATOM 774 N N . ARG A 1 92 ? 5.966 14.812 19.907 1.00 40.75 92 ARG A N 1
ATOM 775 C CA . ARG A 1 92 ? 6.906 14.718 21.046 1.00 40.75 92 ARG A CA 1
ATOM 776 C C . ARG A 1 92 ? 7.554 16.060 21.425 1.00 40.75 92 ARG A C 1
ATOM 778 O O . ARG A 1 92 ? 8.514 16.040 22.188 1.00 40.75 92 ARG A O 1
ATOM 785 N N . ASN A 1 93 ? 7.026 17.177 20.919 1.00 37.31 93 ASN A N 1
ATOM 786 C CA . ASN A 1 93 ? 7.414 18.538 21.305 1.00 37.31 93 ASN A CA 1
ATOM 787 C C . ASN A 1 93 ? 6.279 19.205 22.072 1.00 37.31 93 ASN A C 1
ATOM 789 O O . ASN A 1 93 ? 5.128 19.072 21.596 1.00 37.31 93 ASN A O 1
#